Protein AF-A0A7Z2PMD8-F1 (afdb_monomer)

Secondary structure (DSSP, 8-state):
----------------S-GGG---BPPPB--EEEEEEEEEEEEEEPPPPTTGGGT-S-PPPPEEEEEEPPBPTTSSBPPPPPEEEEETTEEEEE--EEEEEEEEEEEEPPBPPPBPPPGGG--PPPEEETTEEEESPP-

Foldseek 3Di:
DDDDPPPPPDPDDDPPPDQLPPQQWAAKDDKDWDKDWAWWWKWKAQWADPVCCVQPVDTGHIDIDTGGFDQDPVRDGDADAWDFDQHSNDTDTIHTDTDTDIDGPDIDDIDGIDGDHGPVPDDDDFDDDPNHGPPPDDD

Structure (mmCIF, N/CA/C/O backbone):
data_AF-A0A7Z2PMD8-F1
#
_entry.id   AF-A0A7Z2PMD8-F1
#
loop_
_atom_site.group_PDB
_atom_site.id
_atom_site.type_symbol
_atom_site.label_atom_id
_atom_site.label_alt_id
_atom_site.label_comp_id
_atom_site.label_asym_id
_atom_site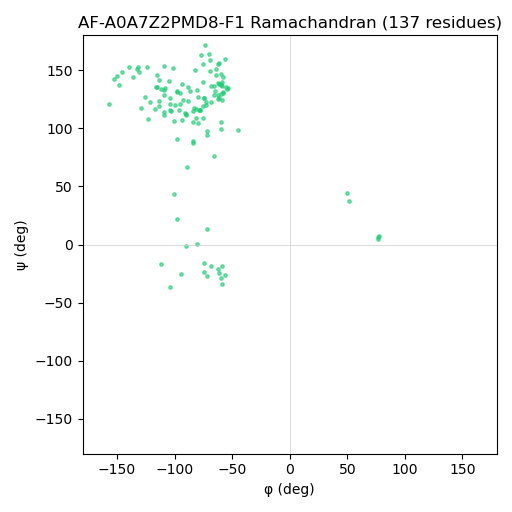.label_entity_id
_atom_site.label_seq_id
_atom_site.pdbx_PDB_ins_code
_atom_site.Cartn_x
_atom_site.Cartn_y
_atom_site.Cartn_z
_atom_site.occupancy
_atom_site.B_iso_or_equiv
_atom_site.auth_seq_id
_atom_site.auth_comp_id
_atom_site.auth_asym_id
_atom_site.auth_atom_id
_atom_site.pdbx_PDB_model_num
ATOM 1 N N . MET A 1 1 ? 30.526 38.205 -65.542 1.00 39.09 1 MET A N 1
ATOM 2 C CA . MET A 1 1 ? 31.007 36.976 -64.877 1.00 39.09 1 MET A CA 1
ATOM 3 C C . MET A 1 1 ? 31.027 37.246 -63.385 1.00 39.09 1 MET A C 1
ATOM 5 O O . MET A 1 1 ? 31.769 38.120 -62.966 1.00 39.09 1 MET A O 1
ATOM 9 N N . ARG A 1 2 ? 30.118 36.633 -62.618 1.00 32.34 2 ARG A N 1
ATOM 10 C CA . ARG A 1 2 ? 30.022 36.825 -61.164 1.00 32.34 2 ARG A CA 1
ATOM 11 C C . ARG A 1 2 ? 30.793 35.702 -60.473 1.00 32.34 2 ARG A C 1
ATOM 13 O O . ARG A 1 2 ? 30.473 34.537 -60.690 1.00 32.34 2 ARG A O 1
ATOM 20 N N . SER A 1 3 ? 31.795 36.073 -59.687 1.00 35.66 3 SER A N 1
ATOM 21 C CA . SER A 1 3 ? 32.524 35.196 -58.774 1.00 35.66 3 SER A CA 1
ATOM 22 C C . SER A 1 3 ? 31.622 34.865 -57.582 1.00 35.66 3 SER A C 1
ATOM 24 O O . SER A 1 3 ? 31.138 35.778 -56.919 1.00 35.66 3 SER A O 1
ATOM 26 N N . ASN A 1 4 ? 31.375 33.580 -57.324 1.00 38.59 4 ASN A N 1
ATOM 27 C CA . ASN A 1 4 ? 30.743 33.115 -56.089 1.00 38.59 4 ASN A CA 1
ATOM 28 C C . ASN A 1 4 ? 31.850 32.643 -55.141 1.00 38.59 4 ASN A C 1
ATOM 30 O O . ASN A 1 4 ? 32.248 31.481 -55.172 1.00 38.59 4 ASN A O 1
ATOM 34 N N . GLU A 1 5 ? 32.346 33.549 -54.304 1.00 43.81 5 GLU A N 1
ATOM 35 C CA . GLU A 1 5 ? 33.108 33.188 -53.110 1.00 43.81 5 GLU A CA 1
ATOM 36 C C . GLU A 1 5 ? 32.113 32.880 -51.988 1.00 43.81 5 GLU A C 1
ATOM 38 O O . GLU A 1 5 ? 31.689 33.751 -51.233 1.00 43.81 5 GLU A O 1
ATOM 43 N N . ALA A 1 6 ? 31.693 31.619 -51.899 1.00 39.59 6 ALA A N 1
ATOM 44 C CA . ALA A 1 6 ? 31.024 31.116 -50.709 1.00 39.59 6 ALA A CA 1
ATOM 45 C C . ALA A 1 6 ? 32.105 30.699 -49.704 1.00 39.59 6 ALA A C 1
ATOM 47 O O . ALA A 1 6 ? 32.537 29.548 -49.677 1.00 39.59 6 ALA A O 1
ATOM 48 N N . GLY A 1 7 ? 32.561 31.657 -48.895 1.00 39.56 7 GLY A N 1
ATOM 49 C CA . GLY A 1 7 ? 33.339 31.377 -47.694 1.00 39.56 7 GLY A CA 1
ATOM 50 C C . GLY A 1 7 ? 32.512 30.514 -46.743 1.00 39.56 7 GLY A C 1
ATOM 51 O O . GLY A 1 7 ? 31.637 31.011 -46.037 1.00 39.56 7 GLY A O 1
ATOM 52 N N . GLN A 1 8 ? 32.758 29.204 -46.748 1.00 41.84 8 GLN A N 1
ATOM 53 C CA . GLN A 1 8 ? 32.202 28.285 -45.762 1.00 41.84 8 GLN A CA 1
ATOM 54 C C . GLN A 1 8 ? 32.903 28.520 -44.422 1.00 41.84 8 GLN A C 1
ATOM 56 O O . GLN A 1 8 ? 33.987 28.005 -44.164 1.00 41.84 8 GLN A O 1
ATOM 61 N N . HIS A 1 9 ? 32.266 29.303 -43.557 1.00 41.03 9 HIS A N 1
ATOM 62 C CA . HIS A 1 9 ? 32.591 29.341 -42.140 1.00 41.03 9 HIS A CA 1
ATOM 63 C C . HIS A 1 9 ? 32.108 28.032 -41.500 1.00 41.03 9 HIS A C 1
ATOM 65 O O . HIS A 1 9 ? 30.941 27.901 -41.131 1.00 41.03 9 HIS A O 1
ATOM 71 N N . VAL A 1 10 ? 32.990 27.037 -41.398 1.00 51.12 10 VAL A N 1
ATOM 72 C CA . VAL A 1 10 ? 32.723 25.843 -40.587 1.00 51.12 10 VAL A CA 1
ATOM 73 C C . VAL A 1 10 ? 32.888 26.263 -39.123 1.00 51.12 10 VAL A C 1
ATOM 75 O O . VAL A 1 10 ? 33.975 26.724 -38.770 1.00 51.12 10 VAL A O 1
ATOM 78 N N . PRO A 1 11 ? 31.858 26.180 -38.259 1.00 46.84 11 PRO A N 1
ATOM 79 C CA . PRO A 1 11 ? 32.065 26.402 -36.835 1.00 46.84 11 PRO A CA 1
ATOM 80 C C . PRO A 1 11 ? 33.105 25.388 -36.354 1.00 46.84 11 PRO A C 1
ATOM 82 O O . PRO A 1 11 ? 33.025 24.209 -36.698 1.00 46.84 11 PRO A O 1
ATOM 85 N N . SER A 1 12 ? 34.103 25.880 -35.621 1.00 45.75 12 SER A N 1
ATOM 86 C CA . SER A 1 12 ? 35.193 25.114 -35.020 1.00 45.75 12 SER A CA 1
ATOM 87 C C . SER A 1 12 ? 34.655 23.856 -34.339 1.00 45.75 12 SER A C 1
ATOM 89 O O . SER A 1 12 ? 34.132 23.911 -33.227 1.00 45.75 12 SER A O 1
ATOM 91 N N . PHE A 1 13 ? 34.752 22.725 -35.031 1.00 50.59 13 PHE A N 1
ATOM 92 C CA . PHE A 1 13 ? 34.501 21.422 -34.447 1.00 50.59 13 PHE A CA 1
ATOM 93 C C . PHE A 1 13 ? 35.765 21.062 -33.675 1.00 50.59 13 PHE A C 1
ATOM 95 O O . PHE A 1 13 ? 36.794 20.761 -34.282 1.00 50.59 13 PHE A O 1
ATOM 102 N N . GLU A 1 14 ? 35.723 21.164 -32.348 1.00 53.31 14 GLU A N 1
ATOM 103 C CA . GLU A 1 14 ? 36.785 20.589 -31.529 1.00 53.31 14 GLU A CA 1
ATOM 104 C C . GLU A 1 14 ? 36.850 19.084 -31.834 1.00 53.31 14 GLU A C 1
ATOM 106 O O . GLU A 1 14 ? 35.824 18.398 -31.752 1.00 53.31 14 GLU A O 1
ATOM 111 N N . PRO A 1 15 ? 38.014 18.549 -32.242 1.00 53.84 15 PRO A N 1
ATOM 112 C CA . PRO A 1 15 ? 38.147 17.121 -32.457 1.00 53.84 15 PRO A CA 1
ATOM 113 C C . PRO A 1 15 ? 37.878 16.415 -31.130 1.00 53.84 15 PRO A C 1
ATOM 115 O O . PRO A 1 15 ? 38.496 16.718 -30.112 1.00 53.84 15 PRO A O 1
ATOM 118 N N . VAL A 1 16 ? 36.943 15.465 -31.139 1.00 53.69 16 VAL A N 1
ATOM 119 C CA . VAL A 1 16 ? 36.682 14.600 -29.988 1.00 53.69 16 VAL A CA 1
ATOM 120 C C . VAL A 1 16 ? 37.981 13.852 -29.678 1.00 53.69 16 VAL A C 1
ATOM 122 O O . VAL A 1 16 ? 38.366 12.950 -30.418 1.00 53.69 16 VAL A O 1
ATOM 125 N N . CYS A 1 17 ? 38.672 14.246 -28.603 1.00 55.19 17 CYS A N 1
ATOM 126 C CA . CYS A 1 17 ? 40.004 13.740 -28.251 1.00 55.19 17 CYS A CA 1
ATOM 127 C C . CYS A 1 17 ? 40.045 12.218 -28.036 1.00 55.19 17 CYS A C 1
ATOM 129 O O . CYS A 1 17 ? 41.122 11.627 -28.068 1.00 55.19 17 CYS A O 1
ATOM 131 N N . ASN A 1 18 ? 38.890 11.582 -27.804 1.00 54.94 18 ASN A N 1
ATOM 132 C CA . ASN A 1 18 ? 38.772 10.135 -27.711 1.00 54.94 18 ASN A CA 1
ATOM 133 C C . ASN A 1 18 ? 37.335 9.652 -28.006 1.00 54.94 18 ASN A C 1
ATOM 135 O O . ASN A 1 18 ? 36.398 10.014 -27.295 1.00 54.94 18 ASN A O 1
ATOM 139 N N . ILE A 1 19 ? 37.164 8.795 -29.020 1.00 56.75 19 ILE A N 1
ATOM 140 C CA . ILE A 1 19 ? 35.876 8.157 -29.360 1.00 56.75 19 ILE A CA 1
ATOM 141 C C . ILE A 1 19 ? 35.469 7.040 -28.383 1.00 56.75 19 ILE A C 1
ATOM 143 O O . ILE A 1 19 ? 34.299 6.660 -28.351 1.00 56.75 19 ILE A O 1
ATOM 147 N N . ASP A 1 20 ? 36.398 6.528 -27.568 1.00 55.38 20 ASP A N 1
ATOM 148 C CA . ASP A 1 20 ? 36.095 5.545 -26.519 1.00 55.38 20 ASP A CA 1
ATOM 149 C C . ASP A 1 20 ? 35.261 6.156 -25.386 1.00 55.38 20 ASP A C 1
ATOM 151 O O . ASP A 1 20 ? 34.595 5.432 -24.646 1.00 55.38 20 ASP A O 1
ATOM 155 N N . VAL A 1 21 ? 35.244 7.489 -25.267 1.00 55.12 21 VAL A N 1
ATOM 156 C CA . VAL A 1 21 ? 34.525 8.227 -24.217 1.00 55.12 21 VAL A CA 1
ATOM 157 C C . VAL A 1 21 ? 33.201 8.778 -24.754 1.00 55.12 21 VAL A C 1
ATOM 159 O O . VAL A 1 21 ? 32.807 9.911 -24.500 1.00 55.12 21 VAL A O 1
ATOM 162 N N . ALA A 1 22 ? 32.458 7.969 -25.508 1.00 56.22 22 ALA A N 1
ATOM 163 C CA . ALA A 1 22 ? 31.024 8.196 -25.610 1.00 56.22 22 ALA A CA 1
ATOM 164 C C . ALA A 1 22 ? 30.402 7.702 -24.295 1.00 56.22 22 ALA A C 1
ATOM 166 O O . ALA A 1 22 ? 30.372 6.498 -24.043 1.00 56.22 22 ALA A O 1
ATOM 167 N N . HIS A 1 23 ? 29.926 8.612 -23.436 1.00 59.38 23 HIS A N 1
ATOM 168 C CA . HIS A 1 23 ? 29.214 8.272 -22.197 1.00 59.38 23 HIS A CA 1
ATOM 169 C C . HIS A 1 23 ? 27.874 7.585 -22.514 1.00 59.38 23 HIS A C 1
ATOM 171 O O . HIS A 1 23 ? 26.801 8.177 -22.432 1.00 59.38 23 HIS A O 1
ATOM 177 N N . ARG A 1 24 ? 27.930 6.308 -22.895 1.00 68.12 24 ARG A N 1
ATOM 178 C CA . ARG A 1 24 ? 26.775 5.467 -23.215 1.00 68.12 24 ARG A CA 1
ATOM 179 C C . ARG A 1 24 ? 26.291 4.781 -21.945 1.00 68.12 24 ARG A C 1
ATOM 181 O O . ARG A 1 24 ? 26.437 3.575 -21.771 1.00 68.12 24 ARG A O 1
ATOM 188 N N . LYS A 1 25 ? 25.769 5.572 -21.009 1.00 77.56 25 LYS A N 1
ATOM 189 C CA . LYS A 1 25 ? 25.093 5.052 -19.818 1.00 77.56 25 LYS A CA 1
ATOM 190 C C . LYS A 1 25 ? 23.591 5.215 -20.019 1.00 77.56 25 LYS A C 1
ATOM 192 O O . LYS A 1 25 ? 23.108 6.334 -20.175 1.00 77.56 25 LYS A O 1
ATOM 197 N N . HIS A 1 26 ? 22.839 4.117 -19.979 1.00 81.06 26 HIS A N 1
ATOM 198 C CA . HIS A 1 26 ? 21.389 4.220 -19.817 1.00 81.06 26 HIS A CA 1
ATOM 199 C C . HIS A 1 26 ? 21.083 4.942 -18.502 1.00 81.06 26 HIS A C 1
ATOM 201 O O . HIS A 1 26 ? 21.733 4.633 -17.507 1.00 81.06 26 HIS A O 1
ATOM 207 N N . PRO A 1 27 ? 20.110 5.862 -18.446 1.00 84.75 27 PRO A N 1
ATOM 208 C CA . PRO A 1 27 ? 19.836 6.600 -17.221 1.00 84.75 27 PRO A CA 1
ATOM 209 C C . PRO A 1 27 ? 19.448 5.662 -16.074 1.00 84.75 27 PRO A C 1
ATOM 211 O O . PRO A 1 27 ? 18.805 4.621 -16.277 1.00 84.75 27 PRO A O 1
ATOM 214 N N . ASP A 1 28 ? 19.841 6.052 -14.862 1.00 91.06 28 ASP A N 1
ATOM 215 C CA . ASP A 1 28 ? 19.350 5.419 -13.643 1.00 91.06 28 ASP A CA 1
ATOM 216 C C . ASP A 1 28 ? 17.825 5.610 -13.573 1.00 91.06 28 ASP A C 1
ATOM 218 O O . ASP A 1 28 ? 17.303 6.686 -13.871 1.00 91.06 28 ASP A O 1
ATOM 222 N N . ARG A 1 29 ? 17.091 4.567 -13.178 1.00 90.56 29 ARG A N 1
ATOM 223 C CA . ARG A 1 29 ? 15.673 4.698 -12.832 1.00 90.56 29 ARG A CA 1
ATOM 224 C C . ARG A 1 29 ? 15.588 4.984 -11.344 1.00 90.56 29 ARG A C 1
ATOM 226 O O . ARG A 1 29 ? 15.916 4.110 -10.544 1.00 90.56 29 ARG A O 1
ATOM 233 N N . LEU A 1 30 ? 15.146 6.184 -10.987 1.00 92.50 30 LEU A N 1
ATOM 234 C CA . LEU A 1 30 ? 14.870 6.544 -9.600 1.00 92.50 30 LEU A CA 1
ATOM 235 C C . LEU A 1 30 ? 13.635 5.793 -9.084 1.00 92.50 30 LEU A C 1
ATOM 237 O O . LEU A 1 30 ? 12.742 5.490 -9.880 1.00 92.50 30 LEU A O 1
ATOM 241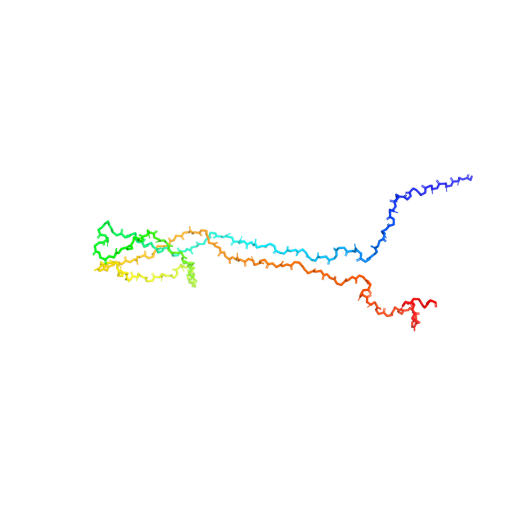 N N . PRO A 1 31 ? 13.573 5.477 -7.780 1.00 93.62 31 PRO A N 1
ATOM 242 C CA . PRO A 1 31 ? 12.360 4.939 -7.195 1.00 93.62 31 PRO A CA 1
ATOM 243 C C . PRO A 1 31 ? 11.262 6.003 -7.236 1.00 93.62 31 PRO A C 1
ATOM 245 O O . PRO A 1 31 ? 11.502 7.172 -6.931 1.00 93.62 31 PRO A O 1
ATOM 248 N N . SER A 1 32 ? 10.057 5.597 -7.606 1.00 93.81 32 SER A N 1
ATOM 249 C CA . SER A 1 32 ? 8.885 6.465 -7.586 1.00 93.81 32 SER A CA 1
ATOM 250 C C . SER A 1 32 ? 7.665 5.712 -7.082 1.00 93.81 32 SER A C 1
ATOM 252 O O . SER A 1 32 ? 7.554 4.491 -7.224 1.00 93.81 32 SER A O 1
ATOM 254 N N . GLU A 1 33 ? 6.737 6.462 -6.503 1.00 96.50 33 GLU A N 1
ATOM 255 C CA . GLU A 1 33 ? 5.424 5.964 -6.125 1.00 96.50 33 GLU A CA 1
ATOM 256 C C . GLU A 1 33 ? 4.368 6.698 -6.942 1.00 96.50 33 GLU A C 1
ATOM 258 O O . GLU A 1 33 ? 4.414 7.921 -7.090 1.00 96.50 33 GLU A O 1
ATOM 263 N N . ARG A 1 34 ? 3.396 5.949 -7.458 1.00 95.06 34 ARG A N 1
ATOM 264 C CA . ARG A 1 34 ? 2.183 6.516 -8.038 1.00 95.06 34 ARG A CA 1
ATOM 265 C C . ARG A 1 34 ? 1.051 6.327 -7.043 1.00 95.06 34 ARG A C 1
ATOM 267 O O . ARG A 1 34 ? 0.798 5.207 -6.595 1.00 95.06 34 ARG A O 1
ATOM 274 N N . ARG A 1 35 ? 0.372 7.422 -6.708 1.00 95.62 35 ARG A N 1
ATOM 275 C CA . ARG A 1 35 ? -0.743 7.434 -5.759 1.00 95.62 35 ARG A CA 1
ATOM 276 C C . ARG A 1 35 ? -2.035 7.827 -6.452 1.00 95.62 35 ARG A C 1
ATOM 278 O O . ARG A 1 35 ? -2.024 8.621 -7.391 1.00 95.62 35 ARG A O 1
ATOM 285 N N . GLU A 1 36 ? -3.139 7.248 -6.005 1.00 96.00 36 GLU A N 1
ATOM 286 C CA . GLU A 1 36 ? -4.467 7.523 -6.542 1.00 96.00 36 GLU A CA 1
ATOM 287 C C . GLU A 1 36 ? -5.513 7.455 -5.426 1.00 96.00 36 GLU A C 1
ATOM 289 O O . GLU A 1 36 ? -5.370 6.701 -4.460 1.00 96.00 36 GLU A O 1
ATOM 294 N N . LYS A 1 37 ? -6.577 8.256 -5.552 1.00 96.38 37 LYS A N 1
ATOM 295 C CA . LYS A 1 37 ? -7.727 8.191 -4.647 1.00 96.38 37 LYS A CA 1
ATOM 296 C C . LYS A 1 37 ? -8.600 7.005 -5.029 1.00 96.38 37 LYS A C 1
ATOM 298 O O . LYS A 1 37 ? -9.187 7.005 -6.108 1.00 96.38 37 LYS A O 1
ATOM 303 N N . ARG A 1 38 ? -8.716 6.025 -4.135 1.00 95.00 38 ARG A N 1
ATOM 304 C CA . ARG A 1 38 ? -9.524 4.821 -4.348 1.00 95.00 38 ARG A CA 1
ATOM 305 C C . ARG A 1 38 ? -10.425 4.523 -3.150 1.00 95.00 38 ARG A C 1
ATOM 307 O O . ARG A 1 38 ? -10.096 4.920 -2.026 1.00 95.00 38 ARG A O 1
ATOM 314 N N . PRO A 1 39 ? -11.571 3.856 -3.370 1.00 96.19 39 PRO A N 1
ATOM 315 C CA . PRO A 1 39 ? -12.381 3.342 -2.275 1.00 96.19 39 PRO A CA 1
ATOM 316 C C . PRO A 1 39 ? -11.566 2.310 -1.490 1.00 96.19 39 PRO A C 1
ATOM 318 O O . PRO A 1 39 ? -10.989 1.393 -2.069 1.00 96.19 39 PRO A O 1
ATOM 321 N N . CYS A 1 40 ? -11.500 2.481 -0.176 1.00 96.81 40 CYS A N 1
ATOM 322 C CA . CYS A 1 40 ? -10.752 1.623 0.731 1.00 96.81 40 CYS A CA 1
ATOM 323 C C . CYS A 1 40 ? -11.593 1.313 1.967 1.00 96.81 40 CYS A C 1
ATOM 325 O O . CYS A 1 40 ? -12.316 2.168 2.478 1.00 96.81 40 CYS A O 1
ATOM 327 N N . TRP A 1 41 ? -11.458 0.098 2.477 1.00 96.94 41 TRP A N 1
ATOM 328 C CA . TRP A 1 41 ? -11.939 -0.274 3.795 1.00 96.94 41 TRP A CA 1
ATOM 329 C C . TRP A 1 41 ? -10.915 0.166 4.838 1.00 96.94 41 TRP A C 1
ATOM 331 O O . TRP A 1 41 ? -9.776 -0.295 4.839 1.00 96.94 41 TRP A O 1
ATOM 341 N N . VAL A 1 42 ? -11.324 1.083 5.708 1.00 96.19 42 VAL A N 1
ATOM 342 C CA . VAL A 1 42 ? -10.516 1.595 6.813 1.00 96.19 42 VAL A CA 1
ATOM 343 C C . VAL A 1 42 ? -10.933 0.885 8.092 1.00 96.19 42 VAL A C 1
ATOM 345 O O . VAL A 1 42 ? -12.090 0.962 8.514 1.00 96.19 42 VAL A O 1
ATOM 348 N N . VAL A 1 43 ? -9.981 0.198 8.712 1.00 95.62 43 VAL A N 1
ATOM 349 C CA . VAL A 1 43 ? -10.149 -0.539 9.964 1.00 95.62 43 VAL A CA 1
ATOM 350 C C . VAL A 1 43 ? -9.403 0.221 11.056 1.00 95.62 43 VAL A C 1
ATOM 352 O O . VAL A 1 43 ? -8.185 0.375 10.996 1.00 95.62 43 VAL A O 1
ATOM 355 N N . LYS A 1 44 ? -10.137 0.760 12.035 1.00 94.25 44 LYS A N 1
ATOM 356 C CA . LYS A 1 44 ? -9.575 1.607 13.100 1.00 94.25 44 LYS A CA 1
ATOM 357 C C . LYS A 1 44 ? -9.468 0.805 14.389 1.00 94.25 44 LYS A C 1
ATOM 359 O O . LYS A 1 44 ? -10.488 0.421 14.961 1.00 94.25 44 LYS A O 1
ATOM 364 N N . TYR A 1 45 ? -8.245 0.581 14.852 1.00 92.25 45 TYR A N 1
ATOM 365 C CA . TYR A 1 45 ? -7.962 -0.083 16.119 1.00 92.25 45 TYR A CA 1
ATOM 366 C C . TYR A 1 45 ? -7.686 0.972 17.200 1.00 92.25 45 TYR A C 1
ATOM 368 O O . TYR A 1 45 ? -6.894 1.894 16.968 1.00 92.25 45 TYR A O 1
ATOM 376 N N . PRO A 1 46 ? -8.327 0.875 18.377 1.00 90.25 46 PRO A N 1
ATOM 377 C CA . PRO A 1 46 ? -8.120 1.836 19.452 1.00 90.25 46 PRO A CA 1
ATOM 378 C C . PRO A 1 46 ? -6.722 1.703 20.066 1.00 90.25 46 PRO A C 1
ATOM 380 O O . PRO A 1 46 ? -6.088 0.656 19.973 1.00 90.25 46 PRO A O 1
ATOM 383 N N . ALA A 1 47 ? -6.269 2.773 20.719 1.00 88.75 47 ALA A N 1
ATOM 384 C CA . ALA A 1 47 ? -5.078 2.747 21.563 1.00 88.75 47 ALA A CA 1
ATOM 385 C C . ALA A 1 47 ? -5.320 1.935 22.843 1.00 88.75 47 ALA A C 1
ATOM 387 O O . ALA A 1 47 ? -6.473 1.728 23.244 1.00 88.75 47 ALA A O 1
ATOM 388 N N . SER A 1 48 ? -4.237 1.558 23.526 1.00 84.56 48 SER A N 1
ATOM 389 C CA . SER A 1 48 ? -4.305 0.886 24.824 1.00 84.56 48 SER A CA 1
ATOM 390 C C . SER A 1 48 ? -5.127 1.715 25.812 1.00 84.56 48 SER A C 1
ATOM 392 O O . SER A 1 48 ? -4.932 2.931 25.899 1.00 84.56 48 SER A O 1
ATOM 394 N N . PRO A 1 49 ? -6.039 1.093 26.582 1.00 79.88 49 PRO A N 1
ATOM 395 C CA . PRO A 1 49 ? -6.766 1.793 27.630 1.00 79.88 49 PRO A CA 1
ATOM 396 C C . PRO A 1 49 ? -5.828 2.461 28.658 1.00 79.88 49 PRO A C 1
ATOM 398 O O . PRO A 1 49 ? -4.687 2.035 28.829 1.00 79.88 49 PRO A O 1
ATOM 401 N N . PRO A 1 50 ? -6.299 3.460 29.418 1.00 74.62 50 PRO A N 1
ATOM 402 C CA . PRO A 1 50 ? -5.462 4.170 30.391 1.00 74.62 50 PRO A CA 1
ATOM 403 C C . PRO A 1 50 ? -4.855 3.279 31.496 1.00 74.62 50 PRO A C 1
ATOM 405 O O . PRO A 1 50 ? -3.759 3.556 31.963 1.00 74.62 50 PRO A O 1
ATOM 408 N N . ASP A 1 51 ? -5.516 2.177 31.873 1.00 70.62 51 ASP A N 1
ATOM 409 C CA . ASP A 1 51 ? -5.108 1.300 32.993 1.00 70.62 51 ASP A CA 1
ATOM 410 C C . ASP A 1 51 ? -4.310 0.053 32.564 1.00 70.62 51 ASP A C 1
ATOM 412 O O . ASP A 1 51 ? -4.267 -0.968 33.259 1.00 70.62 51 ASP A O 1
ATOM 416 N N . THR A 1 52 ? -3.700 0.100 31.384 1.00 64.88 52 THR A N 1
ATOM 417 C CA . THR A 1 52 ? -3.118 -1.084 30.740 1.00 64.88 52 THR A CA 1
ATOM 418 C C . THR A 1 52 ? -1.841 -1.592 31.413 1.00 64.88 52 THR A C 1
ATOM 420 O O . THR A 1 52 ? -1.583 -2.797 31.389 1.00 64.88 52 THR A O 1
ATOM 423 N N . GLU A 1 53 ? -1.090 -0.714 32.086 1.00 61.69 53 GLU A N 1
ATOM 424 C CA . GLU A 1 53 ? 0.192 -1.039 32.734 1.00 61.69 53 GLU A CA 1
ATOM 425 C C . GLU A 1 53 ? 0.088 -2.181 33.757 1.00 61.69 53 GLU A C 1
ATOM 427 O O . GLU A 1 53 ? 1.050 -2.913 33.980 1.00 61.69 53 GLU A O 1
ATOM 432 N N . ARG A 1 54 ? -1.100 -2.383 34.348 1.00 65.12 54 ARG A N 1
ATOM 433 C CA . ARG A 1 54 ? -1.366 -3.472 35.301 1.00 65.12 54 ARG A CA 1
ATOM 434 C C . ARG A 1 54 ? -1.498 -4.846 34.641 1.00 65.12 54 ARG A C 1
ATOM 436 O O . ARG A 1 54 ? -1.316 -5.854 35.315 1.00 65.12 54 ARG A O 1
ATOM 443 N N . MET A 1 55 ? -1.851 -4.895 33.355 1.00 64.94 55 MET A N 1
ATOM 444 C CA . MET A 1 55 ? -2.045 -6.140 32.599 1.00 64.94 55 MET A CA 1
ATOM 445 C C . MET A 1 55 ? -0.878 -6.442 31.658 1.00 64.94 55 MET A C 1
ATOM 447 O O . MET A 1 55 ? -0.522 -7.606 31.486 1.00 64.94 55 MET A O 1
ATOM 451 N N . LYS A 1 56 ? -0.279 -5.417 31.046 1.00 63.56 56 LYS A N 1
ATOM 452 C CA . LYS A 1 56 ? 0.931 -5.527 30.225 1.00 63.56 56 LYS A CA 1
ATOM 453 C C . LYS A 1 56 ? 1.697 -4.205 30.261 1.00 63.56 56 LYS A C 1
ATOM 455 O O . LYS A 1 56 ? 1.106 -3.144 30.119 1.00 63.56 56 LYS A O 1
ATOM 460 N N . TYR A 1 57 ? 3.024 -4.280 30.293 1.00 65.06 57 TYR A N 1
ATOM 461 C CA . TYR A 1 57 ? 3.926 -3.120 30.205 1.00 65.06 57 TYR 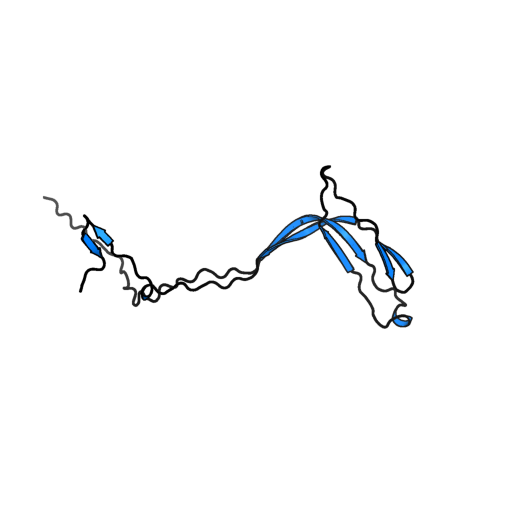A CA 1
ATOM 462 C C . TYR A 1 57 ? 4.005 -2.471 28.806 1.00 65.06 57 TYR A C 1
ATOM 464 O O . TYR A 1 57 ? 4.935 -1.720 28.529 1.00 65.06 57 TYR A O 1
ATOM 472 N N . GLN A 1 58 ? 3.091 -2.798 27.889 1.00 70.25 58 GLN A N 1
ATOM 473 C CA . GLN A 1 58 ? 3.104 -2.289 26.518 1.00 70.25 58 GLN A CA 1
ATOM 474 C C . GLN A 1 58 ? 1.903 -1.382 26.288 1.00 70.25 58 GLN A C 1
ATOM 476 O O . GLN A 1 58 ? 0.758 -1.832 26.372 1.00 70.25 58 GLN A O 1
ATOM 481 N N . THR A 1 59 ? 2.204 -0.126 25.965 1.00 78.38 59 THR A N 1
ATOM 482 C CA . THR A 1 59 ? 1.249 0.873 25.490 1.00 78.38 59 THR A CA 1
ATOM 483 C C . THR A 1 59 ? 1.292 0.892 23.968 1.00 78.38 59 THR A C 1
ATOM 485 O O . THR A 1 59 ? 2.312 1.220 23.365 1.00 78.38 59 THR A O 1
ATOM 488 N N . GLU A 1 60 ? 0.182 0.531 23.345 1.00 82.81 60 GLU A N 1
ATOM 489 C CA . GLU A 1 60 ? -0.031 0.567 21.907 1.00 82.81 60 GLU A CA 1
ATOM 490 C C . GLU A 1 60 ? -0.784 1.851 21.540 1.00 82.81 60 GLU A C 1
ATOM 492 O O . GLU A 1 60 ? -1.792 2.209 22.154 1.00 82.81 60 GLU A O 1
ATOM 497 N N . ALA A 1 61 ? -0.294 2.563 20.527 1.00 87.50 61 ALA A N 1
ATOM 498 C CA . ALA A 1 61 ? -1.010 3.697 19.959 1.00 87.50 61 ALA A CA 1
ATOM 499 C C . ALA A 1 61 ? -2.181 3.217 19.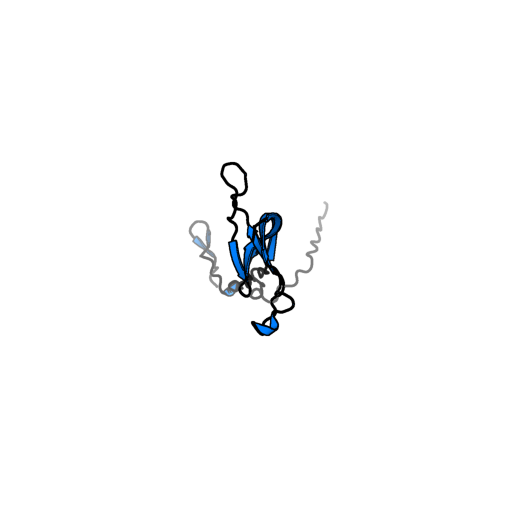086 1.00 87.50 61 ALA A C 1
ATOM 501 O O . ALA A 1 61 ? -2.150 2.116 18.535 1.00 87.50 61 ALA A O 1
ATOM 502 N N . ALA A 1 62 ? -3.193 4.072 18.918 1.00 91.00 62 ALA A N 1
ATOM 503 C CA . ALA A 1 62 ? -4.261 3.814 17.959 1.00 91.00 62 ALA A CA 1
ATOM 504 C C . ALA A 1 62 ? -3.656 3.674 16.558 1.00 91.00 62 ALA A C 1
ATOM 506 O O . ALA A 1 62 ? -2.787 4.459 16.168 1.00 91.00 62 ALA A O 1
ATOM 507 N N . ARG A 1 63 ? -4.121 2.680 15.803 1.00 92.75 63 ARG A N 1
ATOM 508 C CA . ARG A 1 63 ? -3.631 2.408 14.449 1.00 92.75 63 ARG A CA 1
ATOM 509 C C . ARG A 1 63 ? -4.789 2.242 13.483 1.00 92.75 63 ARG A C 1
ATOM 511 O O . ARG A 1 63 ? -5.854 1.746 13.848 1.00 92.75 63 ARG A O 1
ATOM 518 N N . GLU A 1 64 ? -4.552 2.628 12.240 1.00 94.38 64 GLU A N 1
ATOM 519 C CA . GLU A 1 64 ? -5.484 2.417 11.140 1.00 94.38 64 GLU A CA 1
ATOM 520 C C . GLU A 1 64 ? -4.854 1.461 10.133 1.00 94.38 64 GLU A C 1
ATOM 522 O O . GLU A 1 64 ? -3.684 1.603 9.775 1.00 94.38 64 GLU A O 1
ATOM 527 N N . GLU A 1 65 ? -5.643 0.506 9.663 1.00 93.88 65 GLU A N 1
ATOM 528 C CA . GLU A 1 65 ? -5.308 -0.329 8.520 1.00 93.88 65 GLU A CA 1
ATOM 529 C C . GLU A 1 65 ? -6.203 0.064 7.345 1.00 93.88 65 GLU A C 1
ATOM 531 O O . GLU A 1 65 ? -7.411 0.252 7.499 1.00 93.88 65 GLU A O 1
ATOM 536 N N . VAL A 1 66 ? -5.596 0.240 6.171 1.00 94.25 66 VAL A N 1
ATOM 537 C CA . VAL A 1 66 ? -6.286 0.662 4.949 1.00 94.25 66 VAL A CA 1
ATOM 538 C C . VAL A 1 66 ? -6.162 -0.453 3.925 1.00 94.25 66 VAL A C 1
ATOM 540 O O . VAL A 1 66 ? -5.061 -0.775 3.485 1.00 94.25 66 VAL A O 1
ATOM 543 N N . ILE A 1 67 ? -7.300 -1.019 3.537 1.00 93.56 67 ILE A N 1
ATOM 544 C CA . ILE A 1 67 ? -7.395 -2.133 2.595 1.00 93.56 67 ILE A CA 1
ATOM 545 C C . ILE A 1 67 ? -8.097 -1.616 1.340 1.00 93.56 67 ILE A C 1
ATOM 547 O O . ILE A 1 67 ? -9.203 -1.088 1.434 1.00 93.56 67 ILE A O 1
ATOM 551 N N . GLU A 1 68 ? -7.478 -1.738 0.163 1.00 94.06 68 GLU A N 1
ATOM 552 C CA . GLU A 1 68 ? -8.133 -1.347 -1.095 1.00 94.06 68 GLU A CA 1
ATOM 553 C C . GLU A 1 68 ? -9.443 -2.130 -1.270 1.00 94.06 68 GLU A C 1
ATOM 555 O O . GLU A 1 68 ? -9.485 -3.352 -1.105 1.00 94.06 68 GLU A O 1
ATOM 560 N N . ALA A 1 69 ? -10.536 -1.429 -1.574 1.00 95.00 69 ALA A N 1
ATOM 561 C CA . ALA A 1 69 ? -11.828 -2.074 -1.729 1.00 95.00 69 ALA A CA 1
ATOM 562 C C . ALA A 1 69 ? -11.886 -2.832 -3.058 1.00 95.00 69 ALA A C 1
ATOM 564 O O . ALA A 1 69 ? -11.694 -2.263 -4.132 1.00 95.00 69 ALA A O 1
ATOM 565 N N . THR A 1 70 ? -12.227 -4.118 -2.997 1.00 94.75 70 THR A N 1
ATOM 566 C CA . THR A 1 70 ? -12.574 -4.880 -4.199 1.00 94.75 70 THR A CA 1
ATOM 567 C C . THR A 1 70 ? -13.967 -4.474 -4.670 1.00 94.75 70 THR A C 1
ATOM 569 O O . THR A 1 70 ? -14.923 -4.513 -3.893 1.00 94.75 70 THR A O 1
ATOM 572 N N . ILE A 1 71 ? -14.089 -4.079 -5.937 1.00 93.69 71 ILE A N 1
ATOM 573 C CA . ILE A 1 71 ? -15.365 -3.693 -6.546 1.00 93.69 7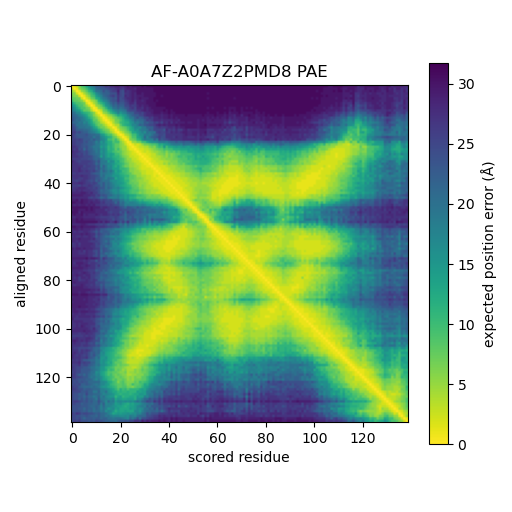1 ILE A CA 1
ATOM 574 C C . ILE A 1 71 ? -15.994 -4.918 -7.214 1.00 93.69 71 ILE A C 1
ATOM 576 O O . ILE A 1 71 ? -15.355 -5.580 -8.031 1.00 93.69 71 ILE A O 1
ATOM 580 N N . GLY A 1 72 ? -17.230 -5.235 -6.831 1.00 92.38 72 GLY A N 1
ATOM 581 C CA . GLY A 1 72 ? -18.013 -6.326 -7.397 1.00 92.38 72 GLY A CA 1
ATOM 582 C C . GLY A 1 72 ? -18.531 -6.014 -8.802 1.00 92.38 72 GLY A C 1
ATOM 583 O O . GLY A 1 72 ? -18.457 -4.885 -9.289 1.00 92.38 72 GLY A O 1
ATOM 584 N N . ALA A 1 73 ? -19.107 -7.024 -9.457 1.00 92.81 73 ALA A N 1
ATOM 585 C CA . ALA A 1 73 ? -19.701 -6.877 -10.790 1.00 92.81 73 ALA A CA 1
ATOM 586 C C . ALA A 1 73 ? -20.887 -5.889 -10.829 1.00 92.81 73 ALA A C 1
ATOM 588 O O . ALA A 1 73 ? -21.223 -5.362 -11.884 1.00 92.81 73 ALA A O 1
ATOM 589 N N . ASP A 1 74 ? -21.505 -5.622 -9.679 1.00 92.94 74 ASP A N 1
ATOM 590 C CA . ASP A 1 74 ? -22.576 -4.645 -9.481 1.00 92.94 74 ASP A CA 1
ATOM 591 C C . ASP A 1 74 ? -22.068 -3.196 -9.331 1.00 92.94 74 ASP A C 1
ATOM 593 O O . ASP A 1 74 ? -22.864 -2.276 -9.134 1.00 92.94 74 ASP A O 1
ATOM 597 N N . GLY A 1 75 ? -20.750 -2.983 -9.402 1.00 91.06 75 GLY A N 1
ATOM 598 C CA . GLY A 1 75 ? -20.114 -1.679 -9.232 1.00 91.06 75 GLY A CA 1
ATOM 599 C C . GLY A 1 75 ? -20.025 -1.209 -7.777 1.00 91.06 75 GLY A C 1
ATOM 600 O O . GLY A 1 75 ? -19.616 -0.073 -7.537 1.00 91.06 75 GLY A O 1
ATOM 601 N N . LYS A 1 76 ? -20.388 -2.047 -6.796 1.00 92.75 76 LYS A N 1
ATOM 602 C CA . LYS A 1 76 ? -20.296 -1.712 -5.368 1.00 92.75 76 LYS A CA 1
ATOM 603 C C . LYS A 1 76 ? -19.070 -2.354 -4.731 1.00 92.75 76 LYS A C 1
ATOM 605 O O . LYS A 1 76 ? -18.595 -3.403 -5.156 1.00 92.75 76 LYS A O 1
ATOM 610 N N . ALA A 1 77 ? -18.552 -1.717 -3.684 1.00 93.62 77 ALA A N 1
ATOM 611 C CA . ALA A 1 77 ? -17.484 -2.299 -2.881 1.00 93.62 77 ALA A CA 1
ATOM 612 C C . ALA A 1 77 ? -17.994 -3.544 -2.143 1.00 93.62 77 ALA A C 1
ATOM 614 O O . ALA A 1 77 ? -19.012 -3.486 -1.449 1.00 93.62 77 ALA A O 1
ATOM 615 N N . ILE A 1 78 ? -17.265 -4.651 -2.267 1.00 93.81 78 ILE A N 1
ATOM 616 C CA . ILE A 1 78 ? -17.552 -5.888 -1.542 1.00 93.81 78 ILE A CA 1
ATOM 617 C C . ILE A 1 78 ? -17.263 -5.640 -0.052 1.00 93.81 78 ILE A C 1
ATOM 619 O O . ILE A 1 78 ? -16.142 -5.239 0.276 1.00 93.81 78 ILE A O 1
ATOM 623 N N . PRO A 1 79 ? -18.242 -5.837 0.852 1.00 92.25 79 PRO A N 1
ATOM 624 C CA . PRO A 1 79 ? -18.071 -5.558 2.271 1.00 92.25 79 PRO A CA 1
ATOM 625 C C . PRO A 1 79 ? -17.097 -6.533 2.931 1.00 92.25 79 PRO A C 1
ATOM 627 O O . PRO A 1 79 ? -17.187 -7.745 2.739 1.00 92.25 79 PRO A O 1
ATOM 630 N N . ILE A 1 80 ? -16.207 -5.995 3.766 1.00 93.62 80 ILE A N 1
ATOM 631 C CA . ILE A 1 80 ? -15.364 -6.792 4.661 1.00 93.62 80 ILE A CA 1
ATOM 632 C C . ILE A 1 80 ? -16.144 -7.044 5.962 1.00 93.62 80 ILE A C 1
ATOM 634 O O . ILE A 1 80 ? -16.727 -6.102 6.513 1.00 93.62 80 ILE A O 1
ATOM 638 N N . PRO A 1 81 ? -16.200 -8.295 6.459 1.00 93.31 81 PRO A N 1
ATOM 639 C CA . PRO A 1 81 ? -16.903 -8.600 7.697 1.00 93.31 81 PRO A CA 1
ATOM 640 C C . PRO A 1 81 ? -16.259 -7.891 8.902 1.00 93.31 81 PRO A C 1
ATOM 642 O O . PRO A 1 81 ? -15.047 -7.672 8.910 1.00 93.31 81 PRO A O 1
ATOM 645 N N . PRO A 1 82 ? -17.039 -7.558 9.947 1.00 92.88 82 PRO A N 1
ATOM 646 C CA . PRO A 1 82 ? -16.484 -7.049 11.195 1.00 92.88 82 PRO A CA 1
ATOM 647 C C . PRO A 1 82 ? -15.510 -8.042 11.836 1.00 92.88 82 PRO A C 1
ATOM 649 O O . PRO A 1 82 ? -15.785 -9.242 11.890 1.00 92.88 82 PRO A O 1
ATOM 652 N N . GLU A 1 83 ? -14.410 -7.528 12.377 1.00 91.69 83 GLU A N 1
ATOM 653 C CA . GLU A 1 83 ? -13.407 -8.319 13.085 1.00 91.69 83 GLU A CA 1
ATOM 654 C C . GLU A 1 83 ? -13.693 -8.314 14.592 1.00 91.69 83 GLU A C 1
ATOM 656 O O . GLU A 1 83 ? -14.029 -7.280 15.178 1.00 91.69 83 GLU A O 1
ATOM 661 N N . ARG A 1 84 ? -13.543 -9.474 15.236 1.00 91.38 84 ARG A N 1
ATOM 662 C CA . ARG A 1 84 ? -13.522 -9.586 16.698 1.00 91.38 84 ARG A CA 1
ATOM 663 C C . ARG A 1 84 ? -12.085 -9.448 17.174 1.00 91.38 84 ARG A C 1
ATOM 665 O O . ARG A 1 84 ? -11.264 -10.326 16.932 1.00 91.38 84 ARG A O 1
ATOM 672 N N . TYR A 1 85 ? -11.802 -8.357 17.866 1.00 88.06 85 TYR A N 1
ATOM 673 C CA . TYR A 1 85 ? -10.475 -8.023 18.351 1.00 88.06 85 TYR A CA 1
ATOM 674 C C . TYR A 1 85 ? -10.431 -8.163 19.873 1.00 88.06 85 TYR A C 1
ATOM 676 O O . TYR A 1 85 ? -11.076 -7.402 20.596 1.00 88.06 85 TYR A O 1
ATOM 684 N N . ASN A 1 86 ? -9.696 -9.159 20.376 1.00 85.88 86 ASN A N 1
ATOM 685 C CA . ASN A 1 86 ? -9.489 -9.320 21.814 1.00 85.88 86 ASN A CA 1
ATOM 686 C C . ASN A 1 86 ? -8.378 -8.376 22.275 1.00 85.88 86 ASN A C 1
ATOM 688 O O . ASN A 1 86 ? -7.202 -8.583 21.974 1.00 85.88 86 ASN A O 1
ATOM 692 N N . TYR A 1 87 ? -8.767 -7.349 23.018 1.00 84.19 87 TYR A N 1
ATOM 693 C CA . TYR A 1 87 ? -7.893 -6.277 23.443 1.00 84.19 87 TYR A CA 1
ATOM 694 C C . TYR A 1 87 ? -7.881 -6.156 24.962 1.00 84.19 87 TYR A C 1
ATOM 696 O O . TYR A 1 87 ? -8.861 -5.736 25.575 1.00 84.19 87 TYR A O 1
ATOM 704 N N . TYR A 1 88 ? -6.769 -6.563 25.581 1.00 79.50 88 TYR A N 1
ATOM 705 C CA . TYR A 1 88 ? -6.588 -6.579 27.042 1.00 79.50 88 TYR A CA 1
ATOM 706 C C . TYR A 1 88 ? -7.742 -7.260 27.800 1.00 79.50 88 TYR A C 1
ATOM 708 O O . TYR A 1 88 ? -8.247 -6.748 28.797 1.00 79.50 88 TYR A O 1
ATOM 716 N N . GLY A 1 89 ? -8.192 -8.417 27.301 1.00 78.94 89 GLY A N 1
ATOM 717 C CA . GLY A 1 89 ? -9.278 -9.187 27.914 1.00 78.94 89 GLY A CA 1
ATOM 718 C C . GLY A 1 89 ? -10.679 -8.630 27.647 1.00 78.94 89 GLY A C 1
ATOM 719 O O . GLY A 1 89 ? -11.645 -9.130 28.218 1.00 78.94 89 GLY A O 1
ATOM 720 N N . ARG A 1 90 ? -10.809 -7.615 26.783 1.00 82.31 90 ARG A N 1
ATOM 721 C CA . ARG A 1 90 ? -12.088 -7.091 26.290 1.00 82.31 90 ARG A CA 1
ATOM 722 C C . ARG A 1 90 ? -12.256 -7.477 24.828 1.00 82.31 90 ARG A C 1
ATOM 724 O O . ARG A 1 90 ? -11.374 -7.220 24.015 1.00 82.31 90 ARG A O 1
ATOM 731 N N . GLU A 1 91 ? -13.391 -8.066 24.478 1.00 87.50 91 GLU A N 1
ATOM 732 C CA . GLU A 1 91 ? -13.722 -8.327 23.078 1.00 87.50 91 GLU A CA 1
ATOM 733 C C . GLU A 1 91 ? -14.318 -7.058 22.459 1.00 87.50 91 GLU A C 1
ATOM 735 O O . GLU A 1 91 ? -15.354 -6.554 22.895 1.00 87.50 91 GLU A O 1
ATOM 740 N N . LEU A 1 92 ? -13.633 -6.516 21.456 1.00 89.50 92 LEU A N 1
ATOM 741 C CA . LEU A 1 92 ? -14.083 -5.381 20.665 1.00 89.50 92 LEU A CA 1
ATOM 742 C C . LEU A 1 92 ? -14.555 -5.878 19.302 1.00 89.50 92 LEU A C 1
ATOM 744 O O . LEU A 1 92 ? -13.933 -6.747 18.698 1.00 89.50 92 LEU A O 1
ATOM 748 N N . ILE A 1 93 ? -15.641 -5.299 18.795 1.00 93.25 93 ILE A N 1
ATOM 749 C CA . ILE A 1 93 ? -16.091 -5.541 17.423 1.00 93.25 93 ILE A CA 1
ATOM 750 C C . ILE A 1 93 ? -15.646 -4.352 16.582 1.00 93.25 93 ILE A C 1
ATOM 752 O O . ILE A 1 93 ? -16.224 -3.267 16.680 1.00 93.25 93 ILE A O 1
ATOM 756 N N . ILE A 1 94 ? -14.628 -4.558 15.753 1.00 93.69 94 ILE A N 1
ATOM 757 C CA . ILE A 1 94 ? -14.118 -3.542 14.839 1.00 93.69 94 ILE A CA 1
ATOM 758 C C . ILE A 1 94 ? -14.903 -3.632 13.534 1.00 93.69 94 ILE A C 1
ATOM 760 O O . ILE A 1 94 ? -14.980 -4.685 12.901 1.00 93.69 94 ILE A O 1
ATOM 764 N N . ARG A 1 95 ? -15.524 -2.520 13.137 1.00 94.44 95 ARG A N 1
ATOM 765 C CA . ARG A 1 95 ? -16.302 -2.424 11.897 1.00 94.44 95 ARG A CA 1
ATOM 766 C C . ARG A 1 95 ? -15.490 -1.656 10.852 1.00 94.44 95 ARG A C 1
ATOM 768 O O . ARG A 1 95 ? -15.248 -0.468 11.070 1.00 94.44 95 ARG A O 1
ATOM 775 N N . PRO A 1 96 ? -15.094 -2.294 9.737 1.00 95.50 96 PRO A N 1
ATOM 776 C CA . PRO A 1 96 ? -14.477 -1.592 8.620 1.00 95.50 96 PRO A CA 1
ATOM 777 C C . PRO A 1 96 ? -15.420 -0.523 8.059 1.00 95.50 96 PRO A C 1
ATOM 779 O O . PRO A 1 96 ? -16.617 -0.766 7.888 1.00 95.50 96 PRO A O 1
ATOM 782 N N . MET A 1 97 ? -14.885 0.657 7.756 1.00 95.62 97 MET A N 1
ATOM 783 C CA . MET A 1 97 ? -15.632 1.758 7.146 1.00 95.62 97 MET A CA 1
ATOM 784 C C . MET A 1 97 ? -15.141 1.999 5.724 1.00 95.62 97 MET A C 1
ATOM 786 O O . MET A 1 97 ? -13.937 2.048 5.490 1.00 95.62 97 MET A O 1
ATOM 790 N N . LEU A 1 98 ? -16.063 2.158 4.775 1.00 96.25 98 LEU A N 1
ATOM 791 C CA . LEU A 1 98 ? -15.700 2.488 3.401 1.00 96.25 98 LEU A CA 1
ATOM 792 C C . LEU A 1 98 ? -15.392 3.986 3.307 1.00 96.25 98 LEU A C 1
ATOM 794 O O . LEU A 1 98 ? -16.275 4.817 3.508 1.00 96.25 98 LEU A O 1
ATOM 798 N N . GLU A 1 99 ? -14.147 4.325 2.990 1.00 96.25 99 GLU A N 1
ATOM 799 C CA . GLU A 1 99 ? -13.679 5.700 2.825 1.00 96.25 99 GLU A CA 1
ATOM 800 C C . GLU A 1 99 ? -12.873 5.834 1.524 1.00 96.25 99 GLU A C 1
ATOM 802 O O . GLU A 1 99 ? -12.214 4.897 1.075 1.00 96.25 99 GLU A O 1
ATOM 807 N N . THR A 1 100 ? -12.876 7.018 0.914 1.00 96.25 100 THR A N 1
ATOM 808 C CA . THR A 1 100 ? -11.979 7.310 -0.213 1.00 96.25 100 THR A CA 1
ATOM 809 C C . THR A 1 100 ? -10.626 7.755 0.330 1.00 96.25 100 THR A C 1
ATOM 811 O O . THR A 1 100 ? -10.529 8.817 0.947 1.00 96.25 100 THR A O 1
ATOM 814 N N . ARG A 1 101 ? -9.569 6.972 0.088 1.00 94.94 101 ARG A N 1
ATOM 815 C CA . ARG A 1 101 ? -8.206 7.264 0.563 1.00 94.94 101 ARG A CA 1
ATOM 816 C C . ARG A 1 101 ? -7.213 7.306 -0.591 1.00 94.94 101 ARG A C 1
ATOM 818 O O . ARG A 1 101 ? -7.408 6.685 -1.631 1.00 94.94 101 ARG A O 1
ATOM 825 N N . GLU A 1 102 ? -6.150 8.080 -0.404 1.00 95.62 102 GLU A N 1
ATOM 826 C CA . GLU A 1 102 ? -5.030 8.127 -1.339 1.00 95.62 102 GLU A CA 1
ATOM 827 C C . GLU A 1 102 ? -4.056 6.984 -1.034 1.00 95.62 102 GLU A C 1
ATOM 829 O O . GLU A 1 102 ? -3.300 7.029 -0.056 1.00 95.62 102 GLU A O 1
ATOM 834 N N . ILE A 1 103 ? -4.078 5.959 -1.881 1.00 93.56 103 ILE A N 1
ATOM 835 C CA . ILE A 1 103 ? -3.243 4.766 -1.736 1.00 93.56 103 ILE A CA 1
ATOM 836 C C . ILE A 1 103 ? -2.163 4.723 -2.811 1.00 93.56 103 ILE A C 1
ATOM 838 O O . ILE A 1 103 ? -2.304 5.309 -3.885 1.00 93.56 103 ILE A O 1
ATOM 842 N N . VAL A 1 104 ? -1.058 4.045 -2.505 1.00 94.00 104 VAL A N 1
ATOM 843 C CA . VAL A 1 104 ? 0.003 3.775 -3.480 1.00 94.00 104 VAL A CA 1
ATOM 844 C C . VAL A 1 104 ? -0.462 2.624 -4.365 1.00 94.00 104 VAL A C 1
ATOM 846 O O . VAL A 1 104 ? -0.654 1.517 -3.873 1.00 94.00 104 VAL A O 1
ATOM 849 N N . ILE A 1 105 ? -0.640 2.889 -5.656 1.00 93.38 105 ILE A N 1
ATOM 850 C CA . ILE A 1 105 ? -1.097 1.892 -6.638 1.00 93.38 105 ILE A CA 1
ATOM 851 C C . ILE A 1 105 ? 0.063 1.218 -7.366 1.00 93.38 105 ILE A C 1
ATOM 853 O O . ILE A 1 105 ? -0.066 0.102 -7.856 1.00 93.38 105 ILE A O 1
ATOM 857 N N . GLU A 1 106 ? 1.205 1.895 -7.449 1.00 92.94 106 GLU A N 1
ATOM 858 C CA . GLU A 1 106 ? 2.376 1.390 -8.146 1.00 92.94 106 GLU A CA 1
ATOM 859 C C . GLU A 1 106 ? 3.640 1.897 -7.463 1.00 92.94 106 GLU A C 1
ATOM 861 O O . GLU A 1 106 ? 3.743 3.070 -7.088 1.00 92.94 106 GLU A O 1
ATOM 866 N N . ARG A 1 107 ? 4.611 0.995 -7.325 1.00 95.50 107 ARG A N 1
ATOM 867 C CA . ARG A 1 107 ? 5.955 1.302 -6.848 1.00 95.50 107 ARG A CA 1
ATOM 868 C C . ARG A 1 107 ? 6.949 0.895 -7.910 1.00 95.50 107 ARG A C 1
ATOM 870 O O . ARG A 1 107 ? 7.017 -0.275 -8.285 1.00 95.50 107 ARG A O 1
ATOM 877 N N . THR A 1 108 ? 7.755 1.845 -8.357 1.00 94.12 108 THR A N 1
ATOM 878 C CA . THR A 1 108 ? 8.912 1.530 -9.183 1.00 94.12 108 THR A CA 1
ATOM 879 C C . THR A 1 108 ? 10.141 1.427 -8.292 1.00 94.12 108 THR A C 1
ATOM 881 O O . THR A 1 108 ? 10.406 2.281 -7.446 1.00 94.12 108 THR A O 1
ATOM 884 N N . SER A 1 109 ? 10.894 0.341 -8.450 1.00 92.81 109 SER A N 1
ATOM 885 C CA . SER A 1 109 ? 12.158 0.166 -7.746 1.00 92.81 109 SER A CA 1
ATOM 886 C C . SER A 1 109 ? 13.284 0.895 -8.465 1.00 92.81 109 SER A C 1
ATOM 888 O O . SER A 1 109 ? 13.297 1.007 -9.702 1.00 92.81 109 SER A O 1
ATOM 890 N N . PHE A 1 110 ? 14.269 1.324 -7.678 1.00 93.94 110 PHE A N 1
ATOM 891 C CA . PHE A 1 110 ? 15.518 1.828 -8.219 1.00 93.94 110 PHE A CA 1
ATOM 892 C C . PHE A 1 110 ? 16.150 0.794 -9.159 1.00 93.94 110 PHE A C 1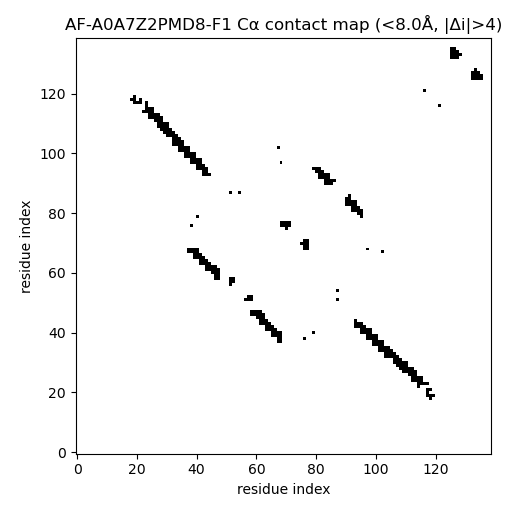
ATOM 894 O O . PHE A 1 110 ? 16.236 -0.391 -8.828 1.00 93.94 110 PHE A O 1
ATOM 901 N N . ARG A 1 111 ? 16.602 1.244 -10.331 1.00 91.88 111 ARG A N 1
ATOM 902 C CA . ARG A 1 111 ? 17.403 0.432 -11.252 1.00 91.88 111 ARG A CA 1
ATOM 903 C C . ARG A 1 111 ? 18.641 1.231 -11.647 1.00 91.88 111 ARG A C 1
ATOM 905 O O . ARG A 1 111 ? 18.471 2.262 -12.302 1.00 91.88 111 ARG A O 1
ATOM 912 N N . PRO A 1 112 ? 19.859 0.764 -11.330 1.00 89.00 112 PRO A N 1
ATOM 913 C CA . PRO A 1 112 ? 21.055 1.423 -11.818 1.00 89.00 112 PRO A CA 1
ATOM 914 C C . PRO A 1 112 ? 21.087 1.364 -13.347 1.00 89.00 112 PRO A C 1
ATOM 916 O O . PRO A 1 112 ? 20.729 0.367 -13.981 1.00 89.00 112 PRO A O 1
ATOM 919 N N . GLY A 1 113 ? 21.497 2.471 -13.934 1.00 85.31 113 GLY A N 1
ATOM 920 C CA . GLY A 1 113 ? 21.780 2.624 -15.338 1.00 85.31 113 GLY A CA 1
ATOM 921 C C . GLY A 1 113 ? 22.959 1.753 -15.741 1.00 85.31 113 GLY A C 1
ATOM 922 O O . GLY A 1 113 ? 23.992 1.740 -15.070 1.00 85.31 113 GLY A O 1
ATOM 923 N N . ARG A 1 114 ? 22.810 1.013 -16.838 1.00 83.00 114 ARG A N 1
ATOM 924 C CA . ARG A 1 114 ? 23.874 0.158 -17.365 1.00 83.00 114 ARG A CA 1
ATOM 925 C C . ARG A 1 114 ? 24.755 0.958 -18.319 1.00 83.00 114 ARG A C 1
ATOM 927 O O . ARG A 1 114 ? 24.240 1.682 -19.170 1.00 83.00 114 ARG A O 1
ATOM 934 N N . ILE A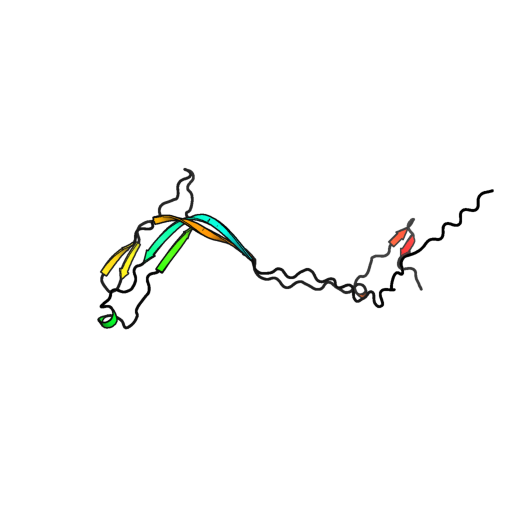 1 115 ? 26.066 0.796 -18.175 1.00 81.94 115 ILE A N 1
ATOM 935 C CA . ILE A 1 115 ? 27.049 1.273 -19.149 1.00 81.94 115 ILE A CA 1
ATOM 936 C C . ILE A 1 115 ? 27.083 0.270 -20.306 1.00 81.94 115 ILE A C 1
ATOM 938 O O . ILE A 1 115 ? 27.194 -0.939 -20.085 1.00 81.94 115 ILE A O 1
ATOM 942 N N . GLU A 1 116 ? 26.915 0.766 -21.525 1.00 78.94 116 GLU A N 1
ATOM 943 C CA . GLU A 1 116 ? 27.055 -0.027 -22.742 1.00 78.94 116 GLU A CA 1
ATOM 944 C C . GLU A 1 116 ? 28.532 -0.268 -23.074 1.00 78.94 116 GLU A C 1
ATOM 946 O O . GLU A 1 116 ? 29.425 0.411 -22.568 1.00 78.94 116 GLU A O 1
ATOM 951 N N . ASN A 1 117 ? 28.790 -1.245 -23.942 1.00 78.88 117 ASN A N 1
ATOM 952 C CA . ASN A 1 117 ? 30.142 -1.522 -24.412 1.00 78.88 117 ASN A CA 1
ATOM 953 C C . ASN A 1 117 ? 30.755 -0.273 -25.083 1.00 78.88 117 ASN A C 1
ATOM 955 O O . ASN A 1 117 ? 30.037 0.453 -25.785 1.00 78.88 117 ASN A O 1
ATOM 959 N N . PRO A 1 118 ? 32.071 -0.038 -24.920 1.00 75.00 118 PRO A N 1
ATOM 960 C CA . PRO A 1 118 ? 32.756 1.033 -25.636 1.00 75.00 118 PRO A CA 1
ATOM 961 C C . PRO A 1 118 ? 32.671 0.800 -27.149 1.00 75.00 118 PRO A C 1
ATOM 963 O O . PRO A 1 118 ? 32.510 -0.337 -27.600 1.00 75.00 118 PRO A O 1
ATOM 966 N N . LEU A 1 119 ? 32.797 1.864 -27.951 1.00 73.44 119 LEU A N 1
ATOM 967 C CA . LEU A 1 119 ? 32.732 1.753 -29.417 1.00 73.44 119 LEU A CA 1
ATOM 968 C C . LEU A 1 119 ? 33.798 0.806 -29.978 1.00 73.44 119 LEU A C 1
ATOM 970 O O . LEU A 1 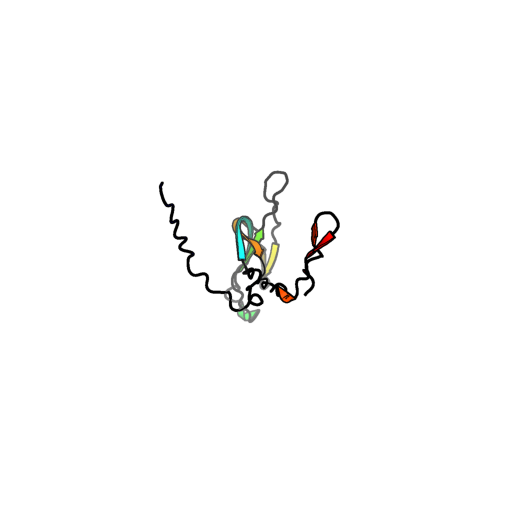119 ? 33.518 0.073 -30.923 1.00 73.44 119 LEU A O 1
ATOM 974 N N . SER A 1 120 ? 34.974 0.759 -29.353 1.00 74.31 120 SER A N 1
ATOM 975 C CA . SER A 1 120 ? 36.054 -0.178 -29.677 1.00 74.31 120 SER A CA 1
ATOM 976 C C . SER A 1 120 ? 35.676 -1.654 -29.502 1.00 74.31 120 SER A C 1
ATOM 978 O O . SER A 1 120 ? 36.247 -2.508 -30.173 1.00 74.31 120 SER A O 1
ATOM 980 N N . ALA A 1 121 ? 34.687 -1.971 -28.662 1.00 76.44 121 ALA A N 1
ATOM 981 C CA . ALA A 1 121 ? 34.172 -3.329 -28.483 1.00 76.44 121 ALA A CA 1
ATOM 982 C C . ALA A 1 121 ? 33.002 -3.670 -29.432 1.00 76.44 121 ALA A C 1
ATOM 984 O O . ALA A 1 121 ? 32.470 -4.782 -29.380 1.00 76.44 121 ALA A O 1
ATOM 985 N N . ILE A 1 122 ? 32.566 -2.735 -30.285 1.00 75.56 122 ILE A N 1
ATOM 986 C CA . ILE A 1 122 ? 31.504 -2.966 -31.270 1.00 75.56 122 ILE A CA 1
ATOM 987 C C . ILE A 1 122 ? 32.136 -3.376 -32.598 1.00 75.56 122 ILE A C 1
ATOM 989 O O . ILE A 1 122 ? 32.681 -2.555 -33.333 1.00 75.56 122 ILE A O 1
ATOM 993 N N . HIS A 1 123 ? 32.001 -4.652 -32.944 1.00 77.44 123 HIS A N 1
ATOM 994 C CA . HIS A 1 123 ? 32.384 -5.155 -34.258 1.00 77.44 123 HIS A CA 1
ATOM 995 C C . HIS A 1 123 ? 31.192 -5.064 -35.211 1.00 77.44 123 HIS A C 1
ATOM 997 O O . HIS A 1 123 ? 30.198 -5.774 -35.054 1.00 77.44 123 HIS A O 1
ATOM 1003 N N . LEU A 1 124 ? 31.287 -4.177 -36.201 1.00 77.44 124 LEU A N 1
ATOM 1004 C CA . LEU A 1 124 ? 30.316 -4.133 -37.289 1.00 77.44 124 LEU A CA 1
ATOM 1005 C C . LEU A 1 124 ? 30.570 -5.300 -38.256 1.00 77.44 124 LEU A C 1
ATOM 1007 O O . LEU A 1 124 ? 31.733 -5.595 -38.550 1.00 77.44 124 LEU A O 1
ATOM 1011 N N . PRO A 1 125 ? 29.516 -5.952 -38.778 1.00 76.31 125 PRO A N 1
ATOM 1012 C CA . PRO A 1 125 ? 29.682 -6.945 -39.828 1.00 76.31 125 PRO A CA 1
ATOM 1013 C C . PRO A 1 125 ? 30.269 -6.291 -41.089 1.00 76.31 125 PRO A C 1
ATOM 1015 O O . PRO A 1 125 ? 30.098 -5.083 -41.297 1.00 76.31 125 PRO A O 1
ATOM 1018 N N . PRO A 1 126 ? 30.946 -7.068 -41.951 1.00 80.81 126 PRO A N 1
ATOM 1019 C CA . PRO A 1 126 ? 31.470 -6.537 -43.193 1.00 80.81 126 PRO A CA 1
ATOM 1020 C C . PRO A 1 126 ? 30.337 -5.971 -44.053 1.00 80.81 126 PRO A C 1
ATOM 1022 O O . PRO A 1 126 ? 29.312 -6.618 -44.278 1.00 80.81 126 PRO A O 1
ATOM 1025 N N . GLY A 1 127 ? 30.523 -4.741 -44.525 1.00 77.69 127 GLY A N 1
ATOM 1026 C CA . GLY A 1 127 ? 29.597 -4.105 -45.452 1.00 77.69 127 GLY A CA 1
ATOM 1027 C C . GLY A 1 127 ? 29.872 -4.601 -46.863 1.00 77.69 127 GLY A C 1
ATOM 1028 O O . GLY A 1 127 ? 31.026 -4.595 -47.286 1.00 77.69 127 GLY A O 1
ATOM 1029 N N . PHE A 1 128 ? 28.838 -4.992 -47.606 1.00 79.56 128 PHE A N 1
ATOM 1030 C CA . PHE A 1 128 ? 28.964 -5.383 -49.011 1.00 79.56 128 PHE A CA 1
ATOM 1031 C C . PHE A 1 128 ? 28.343 -4.324 -49.923 1.00 79.56 128 PHE A C 1
ATOM 1033 O O . PHE A 1 128 ? 27.223 -3.878 -49.692 1.00 79.56 128 PHE A O 1
ATOM 1040 N N . ALA A 1 129 ? 29.048 -3.960 -50.991 1.00 77.00 129 ALA A N 1
ATOM 1041 C CA . ALA A 1 129 ? 28.524 -3.149 -52.084 1.00 77.00 129 ALA A CA 1
ATOM 1042 C C . ALA A 1 129 ? 28.750 -3.907 -53.396 1.00 77.00 129 ALA A C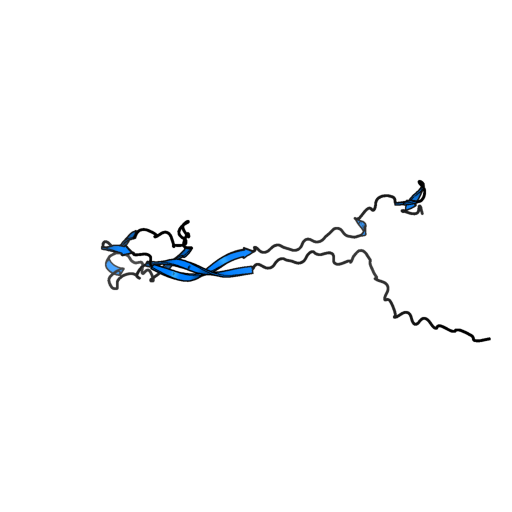 1
ATOM 1044 O O . ALA A 1 129 ? 29.863 -4.358 -53.667 1.00 77.00 129 ALA A O 1
ATOM 1045 N N . PHE A 1 130 ? 27.693 -4.093 -54.194 1.00 77.62 130 PHE A N 1
ATOM 1046 C CA . PHE A 1 130 ? 27.751 -4.845 -55.460 1.00 77.62 130 PHE A CA 1
ATOM 1047 C C . PHE A 1 130 ? 28.384 -6.248 -55.322 1.00 77.62 130 PHE A C 1
ATOM 1049 O O . PHE A 1 130 ? 29.149 -6.687 -56.179 1.00 77.62 130 PHE A O 1
ATOM 1056 N N . GLY A 1 131 ? 28.109 -6.940 -54.210 1.00 77.50 131 GLY A N 1
ATOM 1057 C CA . GLY A 1 131 ? 28.636 -8.283 -53.934 1.00 77.50 131 GLY A CA 1
ATOM 1058 C C . GLY A 1 131 ? 30.098 -8.335 -53.475 1.00 77.50 131 GLY A C 1
ATOM 1059 O O . GLY A 1 131 ? 30.627 -9.426 -53.285 1.00 77.50 131 GLY A O 1
ATOM 1060 N N . LYS A 1 132 ? 30.760 -7.188 -53.266 1.00 75.25 132 LYS A N 1
ATOM 1061 C CA . LYS A 1 132 ? 32.142 -7.113 -52.768 1.00 75.25 132 LYS A CA 1
ATOM 1062 C C . LYS A 1 132 ? 32.196 -6.488 -51.372 1.00 75.25 132 LYS A C 1
ATOM 1064 O O . LYS A 1 132 ? 31.454 -5.534 -51.127 1.00 75.25 132 LYS A O 1
ATOM 1069 N N . PRO A 1 133 ? 33.064 -6.975 -50.467 1.00 75.38 133 PRO A N 1
ATOM 1070 C CA . PRO A 1 133 ? 33.286 -6.325 -49.182 1.00 75.38 133 PRO A CA 1
ATOM 1071 C C . PRO A 1 133 ? 33.851 -4.914 -49.412 1.00 75.38 133 PRO A C 1
ATOM 1073 O O . PRO A 1 133 ? 34.841 -4.729 -50.115 1.00 75.38 133 PRO A O 1
ATOM 1076 N N . HIS A 1 134 ? 33.181 -3.913 -48.851 1.00 78.06 134 HIS A N 1
ATOM 1077 C CA . HIS A 1 134 ? 33.520 -2.489 -48.925 1.00 78.06 134 HIS A CA 1
ATOM 1078 C C . HIS A 1 134 ? 33.963 -1.924 -47.558 1.00 78.06 134 HIS A C 1
ATOM 1080 O O . HIS A 1 134 ? 34.574 -0.855 -47.497 1.00 78.06 134 HIS A O 1
ATOM 1086 N N . TRP A 1 135 ? 33.675 -2.639 -46.463 1.00 75.25 135 TRP A N 1
ATOM 1087 C CA . TRP A 1 135 ? 34.050 -2.294 -45.087 1.00 75.25 135 TRP A CA 1
ATOM 1088 C C . TRP A 1 135 ? 34.237 -3.569 -44.234 1.00 75.25 135 TRP A C 1
ATOM 1090 O O . TRP A 1 135 ? 33.456 -4.497 -44.443 1.00 75.25 135 TRP A O 1
ATOM 1100 N N . PRO A 1 136 ? 35.175 -3.634 -43.264 1.00 67.19 136 PRO A N 1
ATOM 1101 C CA . PRO A 1 136 ? 36.235 -2.657 -43.013 1.00 67.19 136 PRO A CA 1
ATOM 1102 C C . PRO A 1 136 ? 37.201 -2.583 -44.199 1.00 67.19 136 PRO A C 1
ATOM 1104 O O . PRO A 1 136 ? 37.412 -3.565 -44.907 1.00 67.19 136 PRO A O 1
ATOM 1107 N N . ARG A 1 137 ? 37.741 -1.392 -44.471 1.00 62.19 137 ARG A N 1
ATOM 1108 C CA . ARG A 1 137 ? 38.769 -1.232 -45.507 1.00 62.19 137 ARG A CA 1
ATOM 1109 C C . ARG A 1 137 ? 40.053 -1.849 -44.954 1.00 62.19 137 ARG A C 1
ATOM 1111 O O . ARG A 1 137 ? 40.496 -1.429 -43.889 1.00 62.19 137 ARG A O 1
ATOM 1118 N N . ASN A 1 138 ? 40.592 -2.865 -45.626 1.00 60.34 138 ASN A N 1
ATOM 1119 C CA . ASN A 1 138 ? 41.886 -3.448 -45.261 1.00 60.34 138 ASN A CA 1
ATOM 1120 C C . ASN A 1 138 ? 42.942 -2.327 -45.207 1.00 60.34 138 ASN A C 1
ATOM 1122 O O . ASN A 1 138 ? 42.936 -1.464 -46.090 1.00 60.34 138 ASN A O 1
ATOM 1126 N N . GLN A 1 139 ? 43.771 -2.323 -44.155 1.00 50.12 139 GLN A N 1
ATOM 1127 C CA . GLN A 1 139 ? 44.941 -1.443 -44.039 1.00 50.12 139 GLN A CA 1
ATOM 1128 C C . GLN A 1 139 ? 45.987 -1.779 -45.101 1.00 50.12 139 GLN A C 1
ATOM 1130 O O . GLN A 1 139 ? 46.134 -2.985 -45.411 1.00 50.12 139 GLN A O 1
#

Solvent-accessible surface area (backbone atoms only — not comparable to full-atom values): 9162 Å² total; per-residue (Å²): 138,84,86,83,82,79,79,78,81,72,77,85,73,76,74,76,91,52,74,64,71,62,86,51,54,48,73,62,40,72,62,48,74,44,70,46,79,40,58,20,34,38,37,68,45,76,44,56,61,95,75,36,68,84,80,39,90,69,84,47,70,59,46,74,47,81,42,79,46,55,67,42,99,86,74,42,69,59,83,70,77,66,44,81,44,78,53,95,92,40,81,40,79,40,64,56,40,85,42,82,41,80,40,78,79,45,75,47,68,66,39,84,41,54,73,57,80,45,59,87,74,59,81,76,77,70,38,68,54,97,90,37,80,66,29,81,72,82,130

Nearest PDB structures (foldseek):
  7fei-assembly1_1  TM=1.867E-01  e=2.282E+00  Foot-and-mouth disease virus A

pLDDT: mean 79.4, std 17.32, range [32.34, 96.94]

Sequence (139 aa):
MRSNEAGQHVPSFEPVCNIDVAHRKHPDRLPSERREKRPCWVVKYPASPPDTERMKYQTEAAREEVIEATIGADGKAIPIPPERYNYYGRELIIRPMLETREIVIERTSFRPGRIENPLSAIHLPPGFAFGKPHWPRNQ

Mean predicted aligned error: 14.78 Å

Radius of gyration: 34.36 Å; Cα contacts (8 Å, |Δi|>4): 187; chains: 1; bounding box: 68×47×100 Å